Protein AF-A0A2T2R982-F1 (afdb_monomer)

Nearest PDB structures (foldseek):
  3n9m-assembly2_C  TM=5.134E-01  e=2.672E-01  Caenorhabditis elegans
  5u8s-assembly1_B  TM=3.997E-01  e=7.918E+00  Saccharomyces cerevisiae S288C
  5u8t-assembly1_B  TM=3.376E-01  e=6.131E+00  Saccharomyces cerevisiae S288C

Mean predicted aligned error: 8.53 Å

pLDDT: mean 79.55, std 16.84, range [21.2, 96.44]

Solvent-accessible surface area (backbone atoms only — not comparable to full-atom values): 8904 Å² total; per-residue (Å²): 133,86,79,88,72,70,50,75,42,50,50,91,75,55,45,37,66,60,48,38,60,66,24,61,75,61,72,41,76,70,45,72,34,75,72,65,63,88,90,58,73,88,45,68,66,54,49,33,74,48,33,32,81,42,84,32,46,28,40,66,69,37,62,68,56,78,78,46,61,78,89,70,48,92,55,75,92,48,75,67,79,66,43,72,38,33,38,40,59,51,47,49,28,51,78,70,45,46,23,73,68,42,39,43,36,50,34,89,34,67,34,61,93,40,65,56,54,70,36,66,69,54,48,52,50,31,56,45,64,67,53,54,60,83,72,45,56,53,63,56,74,85,63,76,87,71,86,124

Foldseek 3Di:
DDDLDAAEAELVRFAQVCLCVVPVVVVGHHHYPCLDPPVDPPDLVVCCVFFQAPWFWKAQPFPVCVVDDPVPPPPDPNGDPTDTDGSNVVSVCVVVVVCVVRVMWTDFAQCPPISVCVPVSNVSSCNRNVHDSRVDTDTPDPPDPPDD

Radius of gyration: 18.11 Å; Cα contacts (8 Å, |Δi|>4): 179; chains: 1; bounding box: 46×38×44 Å

Structure (mmCIF, N/CA/C/O backbone):
data_AF-A0A2T2R982-F1
#
_entry.id   AF-A0A2T2R982-F1
#
loop_
_atom_site.group_PDB
_atom_site.id
_atom_site.type_symbol
_atom_site.label_atom_id
_atom_site.label_alt_id
_atom_site.label_comp_id
_atom_site.label_asym_id
_atom_site.label_entity_id
_atom_site.label_seq_id
_atom_site.pdbx_PDB_ins_code
_atom_site.Cartn_x
_atom_site.Cartn_y
_atom_site.Cartn_z
_atom_site.occupancy
_atom_site.B_iso_or_equiv
_atom_site.auth_seq_id
_atom_site.auth_comp_id
_atom_site.auth_asym_id
_atom_site.auth_atom_id
_atom_site.pdbx_PDB_model_num
ATOM 1 N N . MET A 1 1 ? 7.348 -24.938 26.165 1.00 43.91 1 MET A N 1
ATOM 2 C CA . MET A 1 1 ? 7.516 -23.806 25.228 1.00 43.91 1 MET A CA 1
ATOM 3 C C . MET A 1 1 ? 6.127 -23.336 24.839 1.00 43.91 1 MET A C 1
ATOM 5 O O . MET A 1 1 ? 5.399 -24.121 24.251 1.00 43.91 1 MET A O 1
ATOM 9 N N . SER A 1 2 ? 5.713 -22.135 25.242 1.00 51.09 2 SER A N 1
ATOM 10 C CA . SER A 1 2 ? 4.439 -21.562 24.800 1.00 51.09 2 SER A CA 1
ATOM 11 C C . SER A 1 2 ? 4.555 -21.194 23.322 1.00 51.09 2 SER A C 1
ATOM 13 O O . SER A 1 2 ? 5.444 -20.444 22.922 1.00 51.09 2 SER A O 1
ATOM 15 N N . THR A 1 3 ? 3.691 -21.759 22.487 1.00 59.47 3 THR A N 1
ATOM 16 C CA . THR A 1 3 ? 3.566 -21.356 21.087 1.00 59.47 3 THR A CA 1
ATOM 17 C C . THR A 1 3 ? 3.000 -19.942 21.051 1.00 59.47 3 THR A C 1
ATOM 19 O O . THR A 1 3 ? 1.829 -19.730 21.370 1.00 59.47 3 THR A O 1
ATOM 22 N N . LEU A 1 4 ? 3.841 -18.968 20.695 1.00 72.56 4 LEU A N 1
ATOM 23 C CA . LEU A 1 4 ? 3.410 -17.600 20.423 1.00 72.56 4 LEU A CA 1
ATOM 24 C C . LEU A 1 4 ? 2.398 -17.641 19.276 1.00 72.56 4 LEU A C 1
ATOM 26 O O . LEU A 1 4 ? 2.758 -17.822 18.115 1.00 72.56 4 LEU A O 1
ATOM 30 N N . THR A 1 5 ? 1.122 -17.526 19.624 1.00 86.69 5 THR A N 1
ATOM 31 C CA . THR A 1 5 ? 0.032 -17.479 18.655 1.00 86.69 5 THR A CA 1
ATOM 32 C C . THR A 1 5 ? -0.270 -16.015 18.399 1.00 86.69 5 THR A C 1
ATOM 34 O O . THR A 1 5 ? -0.595 -15.284 19.331 1.00 86.69 5 THR A O 1
ATOM 37 N N . ILE A 1 6 ? -0.118 -15.571 17.152 1.00 90.94 6 ILE A N 1
ATOM 38 C CA . ILE A 1 6 ? -0.442 -14.193 16.779 1.00 90.94 6 ILE A CA 1
ATOM 39 C C . ILE A 1 6 ? -1.9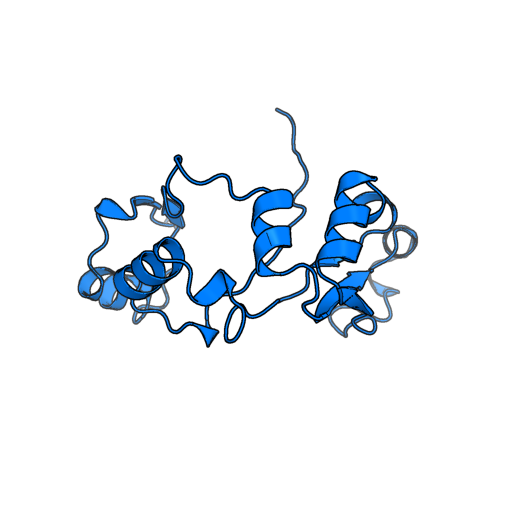73 -14.084 16.709 1.00 90.94 6 ILE A C 1
ATOM 41 O O . ILE A 1 6 ? -2.580 -14.815 15.918 1.00 90.94 6 ILE A O 1
ATOM 45 N N . PRO A 1 7 ? -2.610 -13.211 17.511 1.00 91.31 7 PRO A N 1
ATOM 46 C CA . PRO A 1 7 ? -4.057 -13.050 17.503 1.00 91.31 7 PRO A CA 1
ATOM 47 C C . PRO A 1 7 ? -4.548 -12.601 16.125 1.00 91.31 7 PRO A C 1
ATOM 49 O O . PRO A 1 7 ? -3.904 -11.794 15.449 1.00 91.31 7 PRO A O 1
ATOM 52 N N . ARG A 1 8 ? -5.698 -13.140 15.710 1.00 92.81 8 ARG A N 1
ATOM 53 C CA . ARG A 1 8 ? -6.388 -12.788 14.465 1.00 92.81 8 ARG A CA 1
ATOM 54 C C . ARG A 1 8 ? -7.705 -12.118 14.828 1.00 92.81 8 ARG A C 1
ATOM 56 O O . ARG A 1 8 ? -8.519 -12.739 15.503 1.00 92.81 8 ARG A O 1
ATOM 63 N N . ILE A 1 9 ? -7.894 -10.870 14.416 1.00 91.12 9 ILE A N 1
ATOM 64 C CA . ILE A 1 9 ? -8.965 -10.011 14.929 1.00 91.12 9 ILE A CA 1
ATOM 65 C C . ILE A 1 9 ? -9.736 -9.416 13.747 1.00 91.12 9 ILE A C 1
ATOM 67 O O . ILE A 1 9 ? -9.138 -8.677 12.966 1.00 91.12 9 ILE A O 1
ATOM 71 N N . PRO A 1 10 ? -11.033 -9.720 13.574 1.00 91.50 10 PRO A N 1
ATOM 72 C CA . PRO A 1 10 ? -11.871 -9.047 12.583 1.00 91.50 10 PRO A CA 1
ATOM 73 C C . PRO A 1 10 ? -11.953 -7.547 12.850 1.00 91.50 10 PRO A C 1
ATOM 75 O O . PRO A 1 10 ? -12.154 -7.146 14.000 1.00 91.50 10 PRO A O 1
ATOM 78 N N . ILE A 1 11 ? -11.848 -6.717 11.808 1.00 89.31 11 ILE A N 1
ATOM 79 C CA . ILE A 1 11 ? -11.868 -5.258 11.979 1.00 89.31 11 ILE A CA 1
ATOM 80 C C . ILE A 1 11 ? -13.149 -4.743 12.647 1.00 89.31 11 ILE A C 1
ATOM 82 O O . ILE A 1 11 ? -13.087 -3.817 13.447 1.00 89.31 11 ILE A O 1
ATOM 86 N N . GLU A 1 12 ? -14.288 -5.391 12.409 1.00 89.31 12 GLU A N 1
ATOM 87 C CA . GLU A 1 12 ? -15.572 -5.016 13.020 1.00 89.31 12 GLU A CA 1
ATOM 88 C C . GLU A 1 12 ? -15.632 -5.285 14.531 1.00 89.31 12 GLU A C 1
ATOM 90 O O . GLU A 1 12 ? -16.451 -4.707 15.240 1.00 89.31 12 GLU A O 1
ATOM 95 N N . SER A 1 13 ? -14.746 -6.141 15.047 1.00 89.12 13 SER A N 1
ATOM 96 C CA . SER A 1 13 ? -14.619 -6.403 16.486 1.00 89.12 13 SER A CA 1
ATOM 97 C C . SER A 1 13 ? -13.637 -5.460 17.187 1.00 89.12 13 SER A C 1
ATOM 99 O O . SER A 1 13 ? -13.572 -5.447 18.417 1.00 89.12 13 SER A O 1
ATOM 101 N N . LEU A 1 14 ? -12.868 -4.672 16.425 1.00 87.56 14 LEU A N 1
ATOM 102 C CA . LEU A 1 14 ? -11.865 -3.778 16.983 1.00 87.56 14 LEU A CA 1
ATOM 103 C C . LEU A 1 14 ? -12.511 -2.532 17.580 1.00 87.56 14 LEU A C 1
ATOM 105 O O . LEU A 1 14 ? -13.219 -1.782 16.911 1.00 87.56 14 LEU A O 1
ATOM 109 N N . LYS A 1 15 ? -12.151 -2.252 18.831 1.00 88.06 15 LYS A N 1
ATOM 110 C CA . LYS A 1 15 ? -12.292 -0.927 19.430 1.00 88.06 15 LYS A CA 1
ATOM 111 C C . LYS A 1 15 ? -10.915 -0.290 19.519 1.00 88.06 15 LYS A C 1
ATOM 113 O O . LYS A 1 15 ? -9.959 -0.938 19.942 1.00 88.06 15 LYS A O 1
ATOM 118 N N . THR A 1 16 ? -10.819 0.987 19.162 1.00 87.25 16 THR A N 1
ATOM 119 C CA . THR A 1 16 ? -9.544 1.716 19.115 1.00 87.25 16 THR A CA 1
ATOM 120 C C . THR A 1 16 ? -8.773 1.645 20.439 1.00 87.25 16 THR A C 1
ATOM 122 O O . THR A 1 16 ? -7.564 1.414 20.426 1.00 87.25 16 THR A O 1
ATOM 125 N N . GLN A 1 17 ? -9.464 1.799 21.577 1.00 88.06 17 GLN A N 1
ATOM 126 C CA . GLN A 1 17 ? -8.849 1.754 22.910 1.00 88.06 17 GLN A CA 1
ATOM 127 C C . GLN A 1 17 ? -8.284 0.363 23.230 1.00 88.06 17 GLN A C 1
ATOM 129 O O . GLN A 1 17 ? -7.110 0.245 23.576 1.00 88.06 17 GLN A O 1
ATOM 134 N N . ASP A 1 18 ? -9.086 -0.685 23.029 1.00 86.44 18 ASP A N 1
ATOM 135 C CA . ASP A 1 18 ? -8.686 -2.071 23.287 1.00 86.44 18 ASP A CA 1
ATOM 136 C C . ASP A 1 18 ? -7.483 -2.457 22.415 1.00 86.44 18 ASP A C 1
ATOM 138 O O . ASP A 1 18 ? -6.514 -3.043 22.897 1.00 86.44 18 ASP A O 1
ATOM 142 N N . PHE A 1 19 ? -7.496 -2.059 21.138 1.00 87.44 19 PHE A N 1
ATOM 143 C CA . PHE A 1 19 ? -6.383 -2.311 20.226 1.00 87.44 19 PHE A CA 1
ATOM 144 C C . PHE A 1 19 ? -5.098 -1.598 20.665 1.00 87.44 19 PHE A C 1
ATOM 146 O O . PHE A 1 19 ? -4.002 -2.169 20.606 1.00 87.44 19 PHE A O 1
ATOM 153 N N . PHE A 1 20 ? -5.217 -0.351 21.127 1.00 87.75 20 PHE A N 1
ATOM 154 C CA . PHE A 1 20 ? -4.081 0.398 21.643 1.00 87.75 20 PHE A CA 1
ATOM 155 C C . PHE A 1 20 ? -3.474 -0.276 22.877 1.00 87.75 20 PHE A C 1
ATOM 157 O O . PHE A 1 20 ? -2.262 -0.476 22.907 1.00 87.75 20 PHE A O 1
ATOM 164 N N . GLU A 1 21 ? -4.292 -0.653 23.858 1.00 88.19 21 GLU A N 1
ATOM 165 C CA . GLU A 1 21 ? -3.832 -1.227 25.127 1.00 88.19 21 GLU A CA 1
ATOM 166 C C . GLU A 1 21 ? -3.266 -2.643 24.977 1.00 88.19 21 GLU A C 1
ATOM 168 O O . GLU A 1 21 ? -2.232 -2.968 25.559 1.00 88.19 21 GLU A O 1
ATOM 173 N N . GLN A 1 22 ? -3.923 -3.490 24.185 1.00 87.56 22 GLN A N 1
ATOM 174 C CA . GLN A 1 22 ? -3.587 -4.913 24.108 1.00 87.56 22 GLN A CA 1
ATOM 175 C C . GLN A 1 22 ? -2.477 -5.204 23.098 1.00 87.56 22 GLN A C 1
ATOM 177 O O . GLN A 1 22 ? -1.715 -6.153 23.272 1.00 87.56 22 GLN A O 1
ATOM 182 N N . HIS A 1 23 ? -2.359 -4.384 22.049 1.00 87.19 23 HIS A N 1
ATOM 183 C CA . HIS A 1 23 ? -1.412 -4.636 20.963 1.00 87.19 23 HIS A CA 1
ATOM 184 C C . HIS A 1 23 ? -0.371 -3.533 20.829 1.00 87.19 23 HIS A C 1
ATOM 186 O O . HIS A 1 23 ? 0.830 -3.813 20.819 1.00 87.19 23 HIS A O 1
ATOM 192 N N . ARG A 1 24 ? -0.796 -2.267 20.751 1.00 83.38 24 ARG A N 1
ATOM 193 C CA . ARG A 1 24 ? 0.122 -1.174 20.402 1.00 83.38 24 ARG A CA 1
ATOM 194 C C . ARG A 1 24 ? 1.063 -0.790 21.544 1.00 83.38 24 ARG A C 1
ATOM 196 O O . ARG A 1 24 ? 2.265 -0.687 21.314 1.00 83.38 24 ARG A O 1
ATOM 203 N N . SER A 1 25 ? 0.546 -0.574 22.753 1.00 87.19 25 SER A N 1
ATOM 204 C CA . SER A 1 25 ? 1.349 -0.211 23.931 1.00 87.19 25 SER A CA 1
ATOM 205 C C . SER A 1 25 ? 2.145 -1.404 24.466 1.00 87.19 25 SER A C 1
ATOM 207 O O . SER A 1 25 ? 3.286 -1.239 24.893 1.00 87.19 25 SER A O 1
ATOM 209 N N . ALA A 1 26 ? 1.584 -2.612 24.362 1.00 87.00 26 ALA A N 1
ATOM 210 C CA . ALA A 1 26 ? 2.219 -3.862 24.771 1.00 87.00 26 ALA A CA 1
ATOM 211 C C . ALA A 1 26 ? 3.238 -4.416 23.752 1.00 87.00 26 ALA A C 1
ATOM 213 O O . ALA A 1 26 ? 3.862 -5.444 24.015 1.00 87.00 26 ALA A O 1
ATOM 214 N N . ASN A 1 27 ? 3.409 -3.762 22.594 1.00 86.38 27 ASN A N 1
ATOM 215 C CA . ASN A 1 27 ? 4.271 -4.207 21.491 1.00 86.38 27 ASN A CA 1
ATOM 216 C C . ASN A 1 27 ? 3.987 -5.662 21.051 1.00 86.38 27 ASN A C 1
ATOM 218 O O . ASN A 1 27 ? 4.904 -6.436 20.766 1.00 86.38 27 ASN A O 1
ATOM 222 N N . GLN A 1 28 ? 2.705 -6.041 21.021 1.00 87.69 28 GLN A N 1
ATOM 223 C CA . GLN A 1 28 ? 2.258 -7.369 20.610 1.00 87.69 28 GLN A CA 1
ATOM 224 C C . GLN A 1 28 ? 1.728 -7.335 19.171 1.00 87.69 28 GLN A C 1
ATOM 226 O O . GLN A 1 28 ? 0.854 -6.523 18.859 1.00 87.69 28 GLN A O 1
ATOM 231 N N . PRO A 1 29 ? 2.216 -8.212 18.276 1.00 90.06 29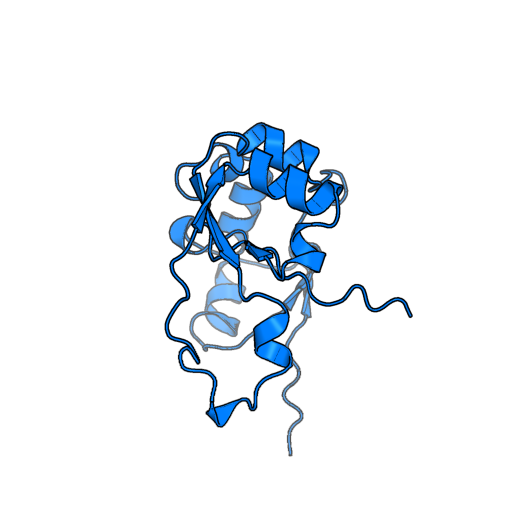 PRO A N 1
ATOM 232 C CA . PRO A 1 29 ? 1.711 -8.278 16.913 1.00 90.06 29 PRO A CA 1
ATOM 233 C C . PRO A 1 29 ? 0.278 -8.822 16.883 1.00 90.06 29 PRO A C 1
ATOM 235 O O . PRO A 1 29 ? -0.084 -9.685 17.679 1.00 90.06 29 PRO A O 1
ATOM 238 N N . ALA A 1 30 ? -0.505 -8.371 15.906 1.00 90.12 30 ALA A N 1
ATOM 239 C CA . ALA A 1 30 ? -1.835 -8.891 15.606 1.00 90.12 30 ALA A CA 1
ATOM 240 C C . ALA A 1 30 ? -2.054 -8.935 14.089 1.00 90.12 30 ALA A C 1
ATOM 242 O O . ALA A 1 30 ? -1.482 -8.137 13.343 1.00 90.12 30 ALA A O 1
ATOM 243 N N . ILE A 1 31 ? -2.889 -9.867 13.634 1.00 91.50 31 ILE A N 1
ATOM 244 C CA . ILE A 1 31 ? -3.367 -9.947 12.253 1.00 91.50 31 ILE A CA 1
ATOM 245 C C . ILE A 1 31 ? -4.795 -9.411 12.237 1.00 91.50 31 ILE A C 1
ATOM 247 O O . ILE A 1 31 ? -5.683 -10.016 12.833 1.00 91.50 31 ILE A O 1
ATOM 251 N N . ILE A 1 32 ? -5.021 -8.300 11.540 1.00 91.00 32 ILE A N 1
ATOM 252 C CA . ILE A 1 32 ? -6.369 -7.752 11.367 1.00 91.00 32 ILE A CA 1
ATOM 253 C C . ILE A 1 32 ? -7.009 -8.388 10.136 1.00 91.00 32 ILE A C 1
ATOM 255 O O . ILE A 1 32 ? -6.432 -8.362 9.049 1.00 91.00 32 ILE A O 1
ATOM 259 N N . LEU A 1 33 ? -8.173 -9.001 10.328 1.00 91.06 33 LEU A N 1
ATOM 260 C CA . LEU A 1 33 ? -8.962 -9.629 9.273 1.00 91.06 33 LEU A CA 1
ATOM 261 C C . LEU A 1 33 ? -9.979 -8.636 8.718 1.00 91.06 33 LEU A C 1
ATOM 263 O O . LEU A 1 33 ? -10.383 -7.703 9.412 1.00 91.06 33 LEU A O 1
ATOM 267 N N . ASP A 1 34 ? -10.376 -8.861 7.466 1.00 89.00 34 ASP A N 1
ATOM 268 C CA . ASP A 1 34 ? -11.436 -8.105 6.787 1.00 89.00 34 ASP A CA 1
ATOM 269 C C . ASP A 1 34 ? -11.186 -6.588 6.748 1.00 89.00 34 ASP A C 1
ATOM 271 O O . ASP A 1 34 ? -12.111 -5.791 6.664 1.00 89.00 34 ASP A O 1
ATOM 275 N N . LEU A 1 35 ? -9.905 -6.193 6.789 1.00 86.31 35 LEU A N 1
ATOM 276 C CA . LEU A 1 35 ? -9.447 -4.802 6.850 1.00 86.31 35 LEU A CA 1
ATOM 277 C C . LEU A 1 35 ? -10.003 -3.945 5.706 1.00 86.31 35 LEU A C 1
ATOM 279 O O . LEU A 1 35 ? -10.299 -2.773 5.907 1.00 86.31 35 LEU A O 1
ATOM 283 N N . LEU A 1 36 ? -10.096 -4.524 4.507 1.00 84.94 36 LEU A N 1
ATOM 284 C CA . LEU A 1 36 ? -10.629 -3.867 3.321 1.00 84.94 36 LEU A CA 1
ATOM 285 C C . LEU A 1 36 ? -12.019 -4.444 3.010 1.00 84.94 36 LEU A C 1
ATOM 287 O O . LEU A 1 36 ? -12.165 -5.668 2.968 1.00 84.94 36 LEU A O 1
ATOM 291 N N . PRO A 1 37 ? -13.031 -3.598 2.756 1.00 79.88 37 PRO A N 1
ATOM 292 C CA . PRO A 1 37 ? -14.371 -4.052 2.426 1.00 79.88 37 PRO A CA 1
ATOM 293 C C . PRO A 1 37 ? -14.370 -4.784 1.082 1.00 79.88 37 PRO A C 1
ATOM 295 O O . PRO A 1 37 ? -13.794 -4.311 0.103 1.00 79.88 37 PRO A O 1
ATOM 298 N N . GLN A 1 38 ? -15.083 -5.909 1.015 1.00 77.12 38 GLN A N 1
ATOM 299 C CA . GLN A 1 38 ? -15.153 -6.754 -0.187 1.00 77.12 38 GLN A CA 1
ATOM 300 C C . GLN A 1 38 ? -15.793 -6.056 -1.400 1.00 77.12 38 GLN A C 1
ATOM 302 O O . GLN A 1 38 ? -15.624 -6.498 -2.530 1.00 77.12 38 GLN A O 1
ATOM 307 N N . GLN A 1 39 ? -16.538 -4.972 -1.172 1.00 75.31 39 GLN A N 1
ATOM 308 C CA . GLN A 1 39 ? -17.247 -4.218 -2.210 1.00 75.31 39 GLN A CA 1
ATOM 309 C C . GLN A 1 39 ? -16.327 -3.268 -2.992 1.00 75.31 39 GLN A C 1
ATOM 311 O O . GLN A 1 39 ? -16.723 -2.761 -4.038 1.00 75.31 39 GLN A O 1
ATOM 316 N N . THR A 1 40 ? -15.114 -3.004 -2.498 1.00 77.88 40 THR A N 1
ATOM 317 C CA . THR A 1 40 ? -14.132 -2.155 -3.180 1.00 77.88 40 THR A CA 1
ATOM 318 C C . THR A 1 40 ? -13.084 -3.037 -3.846 1.00 77.88 40 THR A C 1
ATOM 320 O O . THR A 1 40 ? -12.365 -3.767 -3.165 1.00 77.88 40 THR A O 1
ATOM 323 N N . SER A 1 41 ? -12.972 -2.961 -5.174 1.00 83.75 41 SER A N 1
ATOM 324 C CA . SER A 1 41 ? -11.886 -3.629 -5.897 1.00 83.75 41 SER A CA 1
ATOM 325 C C . SER A 1 41 ? -10.589 -2.846 -5.698 1.00 83.75 41 SER A C 1
ATOM 327 O O . SER A 1 41 ? -10.426 -1.762 -6.244 1.00 83.75 41 SER A O 1
ATOM 329 N N . TRP A 1 42 ? -9.668 -3.374 -4.892 1.00 86.12 42 TRP A N 1
ATOM 330 C CA . TRP A 1 42 ? -8.327 -2.807 -4.683 1.00 86.12 42 TRP A CA 1
ATOM 331 C C . TRP A 1 42 ? -7.340 -3.316 -5.744 1.00 86.12 42 TRP A C 1
ATOM 333 O O . TRP A 1 42 ? -6.269 -3.836 -5.424 1.00 86.12 42 TRP A O 1
ATOM 343 N N . ASP A 1 43 ? -7.738 -3.228 -7.010 1.00 89.69 43 ASP A N 1
ATOM 344 C CA . ASP A 1 43 ? -6.945 -3.666 -8.158 1.00 89.69 43 ASP A CA 1
ATOM 345 C C . ASP A 1 43 ? -6.014 -2.558 -8.685 1.00 89.69 43 ASP A C 1
ATOM 347 O O . ASP A 1 43 ? -5.931 -1.452 -8.142 1.00 89.69 43 ASP A O 1
ATOM 351 N N . LEU A 1 44 ? -5.248 -2.878 -9.734 1.00 91.06 44 LEU A N 1
ATOM 352 C CA . LEU A 1 44 ? -4.324 -1.921 -10.341 1.00 91.06 44 LEU A CA 1
ATOM 353 C C . LEU A 1 44 ? -5.050 -0.730 -10.967 1.00 91.06 44 LEU A C 1
ATOM 355 O O . LEU A 1 44 ? -4.508 0.368 -10.905 1.00 91.06 44 LEU A O 1
ATOM 359 N N . ASP A 1 45 ? -6.247 -0.920 -11.521 1.00 92.19 45 ASP A N 1
ATOM 360 C CA . ASP A 1 45 ? -6.998 0.153 -12.172 1.00 92.19 45 ASP A CA 1
ATOM 361 C C . ASP A 1 45 ? -7.503 1.155 -11.129 1.00 92.19 45 ASP A C 1
ATOM 363 O O . ASP A 1 45 ? -7.314 2.364 -11.282 1.00 92.19 45 ASP A O 1
ATOM 367 N N . PHE A 1 46 ? -8.040 0.657 -10.012 1.00 91.81 46 PHE A N 1
ATOM 368 C CA . PHE A 1 46 ? -8.407 1.462 -8.853 1.00 91.81 46 PHE A CA 1
ATOM 369 C C . PHE A 1 46 ? -7.202 2.226 -8.302 1.00 91.81 46 PHE A C 1
ATOM 371 O O . PHE A 1 46 ? -7.269 3.436 -8.098 1.00 91.81 46 PHE A O 1
ATOM 378 N N . LEU A 1 47 ? -6.066 1.559 -8.088 1.00 92.62 47 LEU A N 1
ATOM 379 C CA . LEU A 1 47 ? -4.873 2.233 -7.573 1.00 92.62 47 LEU A CA 1
ATOM 380 C C . LEU A 1 47 ? -4.318 3.262 -8.571 1.00 92.62 47 LEU A C 1
ATOM 382 O O . LEU A 1 47 ? -3.930 4.354 -8.159 1.00 92.62 47 LEU A O 1
ATOM 386 N N . CYS A 1 48 ? -4.325 2.963 -9.872 1.00 94.44 48 CYS A N 1
ATOM 387 C CA . CYS A 1 48 ? -3.939 3.905 -10.920 1.00 94.44 48 CYS A CA 1
ATOM 388 C C . CYS A 1 48 ? -4.861 5.124 -10.958 1.00 94.44 48 CYS A C 1
ATOM 390 O O . CYS A 1 48 ? -4.355 6.230 -11.119 1.00 94.44 48 CYS A O 1
ATOM 392 N N . HIS A 1 49 ? -6.168 4.964 -10.735 1.00 94.88 49 HIS A N 1
ATOM 393 C CA . HIS A 1 49 ? -7.099 6.092 -10.668 1.00 94.88 49 HIS A CA 1
ATOM 394 C C . HIS A 1 49 ? -6.661 7.155 -9.645 1.00 94.88 49 HIS A C 1
ATOM 396 O O . HIS A 1 49 ? -6.756 8.347 -9.924 1.00 94.88 49 HIS A O 1
ATOM 402 N N . TYR A 1 50 ? -6.130 6.738 -8.489 1.00 94.06 50 TYR A N 1
ATOM 403 C CA . TYR A 1 50 ? -5.695 7.664 -7.436 1.00 94.06 50 TYR A CA 1
ATOM 404 C C . TYR A 1 50 ? -4.208 8.031 -7.482 1.00 94.06 50 TYR A C 1
ATOM 406 O O . TYR A 1 50 ? -3.826 9.066 -6.935 1.00 94.06 50 TYR A O 1
ATOM 414 N N . LEU A 1 51 ? -3.356 7.175 -8.053 1.00 95.12 51 LEU A N 1
ATOM 415 C CA . LEU A 1 51 ? -1.902 7.272 -7.899 1.00 95.12 51 LEU A CA 1
ATOM 416 C C . LEU A 1 51 ? -1.131 7.395 -9.217 1.00 95.12 51 LEU A C 1
ATOM 418 O O . LEU A 1 51 ? 0.087 7.510 -9.141 1.00 95.12 51 LEU A O 1
ATOM 422 N N . ALA A 1 52 ? -1.774 7.365 -10.393 1.00 94.75 52 ALA A N 1
ATOM 423 C CA . ALA A 1 52 ? -1.115 7.201 -11.701 1.00 94.75 52 ALA A CA 1
ATOM 424 C C . ALA A 1 52 ? 0.191 7.991 -11.879 1.00 94.75 52 ALA A C 1
ATOM 426 O O . ALA A 1 52 ? 1.200 7.400 -12.274 1.00 94.75 52 ALA A O 1
ATOM 427 N N . ASP A 1 53 ? 0.170 9.285 -11.554 1.00 95.69 53 ASP A N 1
ATOM 428 C CA . ASP A 1 53 ? 1.287 10.213 -11.767 1.00 95.69 53 ASP A CA 1
ATOM 429 C C . ASP A 1 53 ? 2.186 10.386 -10.534 1.00 95.69 53 ASP A C 1
ATOM 431 O O . ASP A 1 53 ? 3.182 11.110 -10.575 1.00 95.69 53 ASP A O 1
ATOM 435 N N . TYR A 1 54 ? 1.861 9.727 -9.418 1.00 94.19 54 TYR A N 1
ATOM 436 C CA . TYR A 1 54 ? 2.642 9.861 -8.196 1.00 94.19 54 TYR A CA 1
ATOM 437 C C . TYR A 1 54 ? 4.009 9.184 -8.345 1.00 94.19 54 TYR A C 1
ATOM 439 O O . TYR A 1 54 ? 4.079 8.020 -8.755 1.00 94.19 54 TYR A O 1
ATOM 447 N N . PRO A 1 55 ? 5.102 9.871 -7.961 1.00 92.88 55 PRO A N 1
ATOM 448 C CA . PRO A 1 55 ? 6.432 9.287 -7.960 1.00 92.88 55 PRO A CA 1
ATOM 449 C C . PRO A 1 55 ? 6.512 8.208 -6.881 1.00 92.88 55 PRO A C 1
ATOM 451 O O . PRO A 1 55 ? 6.417 8.476 -5.681 1.00 92.88 55 PRO A O 1
ATOM 454 N N . THR A 1 56 ? 6.701 6.970 -7.316 1.00 89.50 56 THR A N 1
ATOM 455 C CA . THR A 1 56 ? 6.735 5.789 -6.461 1.00 89.50 56 THR A CA 1
ATOM 456 C C . THR A 1 56 ? 8.135 5.184 -6.434 1.00 89.50 56 THR A C 1
ATOM 458 O O . THR A 1 56 ? 8.727 4.922 -7.484 1.00 89.50 56 THR A O 1
ATOM 461 N N . PRO A 1 57 ? 8.703 4.949 -5.239 1.00 89.06 57 PRO A N 1
ATOM 462 C CA . PRO A 1 57 ? 9.995 4.299 -5.127 1.00 89.06 57 PRO A CA 1
ATOM 463 C C . PRO A 1 57 ? 9.842 2.803 -5.407 1.00 89.06 57 PRO A C 1
ATOM 465 O O . PRO A 1 57 ? 9.020 2.125 -4.786 1.00 89.06 57 PRO A O 1
ATOM 468 N N . VAL A 1 58 ? 10.686 2.263 -6.279 1.00 88.25 58 VAL A N 1
ATOM 469 C CA . VAL A 1 58 ? 10.779 0.833 -6.571 1.00 88.25 58 VAL A CA 1
ATOM 470 C C . VAL A 1 58 ? 12.178 0.306 -6.274 1.00 88.25 58 VAL A C 1
ATOM 472 O O . VAL A 1 58 ? 13.189 0.999 -6.399 1.00 88.25 58 VAL A O 1
ATOM 475 N N . ARG A 1 59 ? 12.240 -0.957 -5.860 1.00 84.38 59 ARG A N 1
ATOM 476 C CA . ARG A 1 59 ? 13.480 -1.701 -5.638 1.00 84.38 59 ARG A CA 1
ATOM 477 C C . ARG A 1 59 ? 13.627 -2.705 -6.756 1.00 84.38 59 ARG A C 1
ATOM 479 O O . ARG A 1 59 ? 12.756 -3.549 -6.905 1.00 84.38 59 ARG A O 1
ATOM 486 N N . ALA A 1 60 ? 14.709 -2.615 -7.513 1.00 81.50 60 ALA A N 1
ATOM 487 C CA . ALA A 1 60 ? 14.980 -3.507 -8.631 1.00 81.50 60 ALA A CA 1
ATOM 488 C C . ALA A 1 60 ? 16.190 -4.371 -8.299 1.00 81.50 60 ALA A C 1
ATOM 490 O O . ALA A 1 60 ? 17.296 -3.983 -8.629 1.00 81.50 60 ALA A O 1
ATOM 491 N N . TYR A 1 61 ? 16.013 -5.504 -7.623 1.00 75.69 61 TYR A N 1
ATOM 492 C CA . TYR A 1 61 ? 17.150 -6.285 -7.123 1.00 75.69 61 TYR A CA 1
ATOM 493 C C . TYR A 1 61 ? 17.923 -7.026 -8.222 1.00 75.69 61 TYR A C 1
ATOM 495 O O . TYR A 1 61 ? 19.090 -7.359 -8.020 1.00 75.69 61 TYR A O 1
ATOM 503 N N . GLY A 1 62 ? 17.284 -7.256 -9.376 1.00 71.88 62 GLY A N 1
ATOM 504 C CA . GLY A 1 62 ? 17.850 -7.976 -10.511 1.00 71.88 62 GLY A CA 1
ATOM 505 C C . GLY A 1 62 ? 18.037 -9.472 -10.233 1.00 71.88 62 GLY A C 1
ATOM 506 O O . GLY A 1 62 ? 18.676 -9.882 -9.266 1.00 71.88 62 GLY A O 1
ATOM 507 N N . ARG A 1 63 ? 17.552 -10.337 -11.134 1.00 69.50 63 ARG A N 1
ATOM 508 C CA . ARG A 1 63 ? 17.649 -11.803 -10.952 1.00 69.50 63 ARG A CA 1
ATOM 509 C C . ARG A 1 63 ? 19.084 -12.334 -10.853 1.00 69.50 63 ARG A C 1
ATOM 511 O O . ARG A 1 63 ? 19.303 -13.367 -10.224 1.00 69.50 63 ARG A O 1
ATOM 518 N N . GLN A 1 64 ? 20.056 -11.627 -11.434 1.00 68.12 64 GLN A N 1
ATOM 519 C CA . GLN A 1 64 ? 21.477 -11.998 -11.387 1.00 68.12 64 GLN A CA 1
ATOM 520 C C . GLN A 1 64 ? 22.019 -12.069 -9.954 1.00 68.12 64 GLN A C 1
ATOM 522 O O . GLN A 1 64 ? 22.891 -12.885 -9.667 1.00 68.12 64 GLN A O 1
ATOM 527 N N . ARG A 1 65 ? 21.452 -11.292 -9.023 1.00 69.62 65 ARG A N 1
ATOM 528 C CA . ARG A 1 65 ? 21.835 -11.323 -7.609 1.00 69.62 65 ARG A CA 1
ATOM 529 C C . ARG A 1 65 ? 21.662 -12.711 -6.985 1.00 69.62 65 ARG A C 1
ATOM 531 O O . ARG A 1 65 ? 22.474 -13.119 -6.158 1.00 69.62 65 ARG A O 1
ATOM 538 N N . TYR A 1 66 ? 20.637 -13.462 -7.386 1.00 71.25 66 TYR A N 1
ATOM 539 C CA . TYR A 1 66 ? 20.382 -14.807 -6.855 1.00 71.25 66 TYR A CA 1
ATOM 540 C C . TYR A 1 66 ? 21.328 -15.882 -7.400 1.00 71.25 66 TYR A C 1
ATOM 542 O O . TYR A 1 66 ? 21.327 -16.995 -6.884 1.00 71.25 66 TYR A O 1
ATOM 550 N N . GLN A 1 67 ? 22.130 -15.559 -8.417 1.00 71.31 67 GLN A N 1
ATOM 551 C CA . GLN A 1 67 ? 23.157 -16.448 -8.969 1.00 71.31 67 GLN A CA 1
ATOM 552 C C . GLN A 1 67 ? 24.510 -16.289 -8.257 1.00 71.31 67 GLN A C 1
ATOM 554 O O . GLN A 1 67 ? 25.423 -17.075 -8.491 1.00 71.31 67 GLN A O 1
ATOM 559 N N . GLN A 1 68 ? 24.644 -15.285 -7.387 1.00 68.00 68 GLN A N 1
ATOM 560 C CA . GLN A 1 68 ? 25.855 -15.003 -6.618 1.00 68.00 68 GLN A CA 1
ATOM 561 C C . GLN A 1 68 ? 25.718 -15.540 -5.188 1.00 68.00 68 GLN A C 1
ATOM 563 O O . GLN A 1 68 ? 24.616 -15.564 -4.628 1.00 68.00 68 GLN A O 1
ATOM 568 N N . ASP A 1 69 ? 26.835 -15.930 -4.567 1.00 75.94 69 ASP A N 1
ATOM 569 C CA . ASP A 1 69 ? 26.860 -16.268 -3.139 1.00 75.94 69 ASP A CA 1
ATOM 570 C C . ASP A 1 69 ? 26.332 -15.072 -2.326 1.00 75.94 69 ASP A C 1
ATOM 572 O O . ASP A 1 69 ? 26.744 -13.930 -2.538 1.00 75.94 69 ASP A O 1
ATOM 576 N N . LYS A 1 70 ? 25.426 -15.320 -1.370 1.00 70.50 70 LYS A N 1
ATOM 577 C CA . LYS A 1 70 ? 24.851 -14.272 -0.510 1.00 70.50 70 LYS A CA 1
ATOM 578 C C . LYS A 1 70 ? 25.912 -13.442 0.212 1.00 70.50 70 LYS A C 1
ATOM 580 O O . LYS A 1 70 ? 25.660 -12.278 0.490 1.00 70.50 70 LYS A O 1
ATOM 585 N N . ARG A 1 71 ? 27.082 -14.011 0.516 1.00 72.56 71 ARG A N 1
ATOM 586 C CA . ARG A 1 71 ? 28.221 -13.316 1.143 1.00 72.56 71 ARG A CA 1
ATOM 587 C C . ARG A 1 71 ? 28.926 -12.347 0.193 1.00 72.56 71 ARG A C 1
ATOM 589 O O . ARG A 1 71 ? 29.611 -11.444 0.655 1.00 72.56 71 ARG A O 1
ATOM 596 N N . GLN A 1 72 ? 28.759 -12.538 -1.114 1.00 68.81 72 GLN A N 1
ATOM 597 C CA . GLN A 1 72 ? 29.292 -11.675 -2.170 1.00 68.81 72 GLN A CA 1
ATOM 598 C C . GLN A 1 72 ? 28.306 -10.582 -2.581 1.00 68.81 72 GLN A C 1
ATOM 600 O O . GLN A 1 72 ? 28.643 -9.719 -3.390 1.00 68.81 72 GLN A O 1
ATOM 605 N N . TRP A 1 73 ? 27.091 -10.592 -2.023 1.00 68.88 73 TRP A N 1
ATOM 606 C CA . TRP A 1 73 ? 26.152 -9.499 -2.210 1.00 68.88 73 TRP A CA 1
ATOM 607 C C . TRP A 1 73 ? 26.766 -8.240 -1.603 1.00 68.88 73 TRP A C 1
ATOM 609 O O . TRP A 1 73 ? 26.785 -8.076 -0.386 1.00 68.88 73 TRP A O 1
ATOM 619 N N . GLN A 1 74 ? 27.238 -7.329 -2.452 1.00 59.12 74 GLN A N 1
ATOM 620 C CA . GLN A 1 74 ? 27.801 -6.057 -1.991 1.00 59.12 74 GLN A CA 1
ATOM 621 C C . GLN A 1 74 ? 26.751 -5.177 -1.285 1.00 59.12 74 GLN A C 1
ATOM 623 O O . GLN A 1 74 ? 27.085 -4.274 -0.525 1.00 59.12 74 GLN A O 1
ATOM 628 N N . GLU A 1 75 ? 25.468 -5.498 -1.472 1.00 56.09 75 GLU A N 1
AT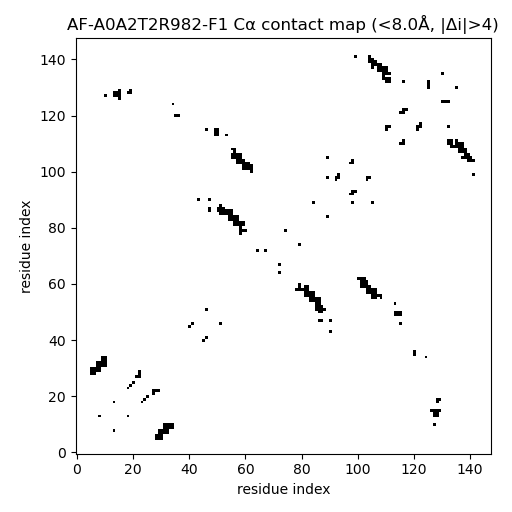OM 629 C CA . GLU A 1 75 ? 24.329 -4.686 -1.052 1.00 56.09 75 GLU A CA 1
ATOM 630 C C . GLU A 1 75 ? 23.304 -5.500 -0.243 1.00 56.09 75 GLU A C 1
ATOM 632 O O . GLU A 1 75 ? 22.101 -5.551 -0.535 1.00 56.09 75 GLU A O 1
ATOM 637 N N . ILE A 1 76 ? 23.757 -6.206 0.798 1.00 48.38 76 ILE A N 1
ATOM 638 C CA . ILE A 1 76 ? 22.835 -6.740 1.812 1.00 48.38 76 ILE A CA 1
ATOM 639 C C . ILE A 1 76 ? 22.294 -5.557 2.622 1.00 48.38 76 ILE A C 1
ATOM 641 O O . ILE A 1 76 ? 23.014 -4.938 3.399 1.00 48.38 76 ILE A O 1
ATOM 645 N N . GLY A 1 77 ? 21.020 -5.213 2.428 1.00 50.69 77 GLY A N 1
ATOM 646 C CA . GLY A 1 77 ? 20.326 -4.197 3.229 1.00 50.69 77 GLY A CA 1
ATOM 647 C C . GLY A 1 77 ? 20.736 -2.736 2.986 1.00 50.69 77 GLY A C 1
ATOM 648 O O . GLY A 1 77 ? 20.007 -1.850 3.428 1.00 50.69 77 GLY A O 1
ATOM 649 N N . ARG A 1 78 ? 21.827 -2.458 2.259 1.00 45.06 78 ARG A N 1
ATOM 650 C CA . ARG A 1 78 ? 22.130 -1.126 1.709 1.00 45.06 78 ARG A CA 1
ATOM 651 C C . ARG A 1 78 ? 21.481 -1.033 0.337 1.00 45.06 78 ARG A C 1
ATOM 653 O O . ARG A 1 78 ? 21.659 -1.923 -0.480 1.00 45.06 78 ARG A O 1
ATOM 660 N N . GLY A 1 79 ? 20.600 -0.054 0.178 1.00 51.94 79 GLY A N 1
ATOM 661 C CA . GLY A 1 79 ? 19.698 0.038 -0.957 1.00 51.94 79 GLY A CA 1
ATOM 662 C C . GLY A 1 79 ? 20.451 0.088 -2.277 1.00 51.94 79 GLY A C 1
ATOM 663 O O . GLY A 1 79 ? 21.256 0.989 -2.475 1.00 51.94 79 GLY A O 1
ATOM 664 N N . MET A 1 80 ? 20.094 -0.817 -3.190 1.00 57.56 80 MET A N 1
ATOM 665 C CA . MET A 1 80 ? 20.127 -0.454 -4.602 1.00 57.56 80 MET A CA 1
ATOM 666 C C . MET A 1 80 ? 19.426 0.889 -4.742 1.00 57.56 80 MET A C 1
ATOM 668 O O . MET A 1 80 ? 18.365 1.067 -4.126 1.00 57.56 80 MET A O 1
ATOM 672 N N . GLU A 1 81 ? 20.029 1.797 -5.511 1.00 60.25 81 GLU A N 1
ATOM 673 C CA . GLU A 1 81 ? 19.477 3.126 -5.756 1.00 60.25 81 GLU A CA 1
ATOM 674 C C . GLU A 1 81 ? 17.981 2.991 -6.060 1.00 60.25 81 GLU A C 1
ATOM 676 O O . GLU A 1 81 ? 17.615 2.308 -7.031 1.00 60.25 81 GLU A O 1
ATOM 681 N N . PRO A 1 82 ? 17.102 3.521 -5.186 1.00 65.31 82 PRO A N 1
ATOM 682 C CA . PRO A 1 82 ? 15.677 3.419 -5.404 1.00 65.31 82 PRO A CA 1
ATOM 683 C C . PRO A 1 82 ? 15.380 4.121 -6.719 1.00 65.31 82 PRO A C 1
ATOM 685 O O . PRO A 1 82 ? 15.588 5.323 -6.870 1.00 65.31 82 PRO A O 1
ATOM 688 N N . LYS A 1 83 ? 14.910 3.345 -7.693 1.00 84.38 83 LYS A N 1
ATOM 689 C CA . LYS A 1 83 ? 14.394 3.927 -8.921 1.00 84.38 83 LYS A CA 1
ATOM 690 C C . LYS A 1 83 ? 13.042 4.522 -8.586 1.00 84.38 83 LYS A C 1
ATOM 692 O O . LYS A 1 83 ? 12.262 3.915 -7.855 1.00 84.38 83 LYS A O 1
ATOM 697 N N . THR A 1 84 ? 12.770 5.695 -9.121 1.00 90.38 84 THR A N 1
ATOM 698 C CA . THR A 1 84 ? 11.445 6.295 -9.032 1.00 90.38 84 THR A CA 1
ATOM 699 C C . 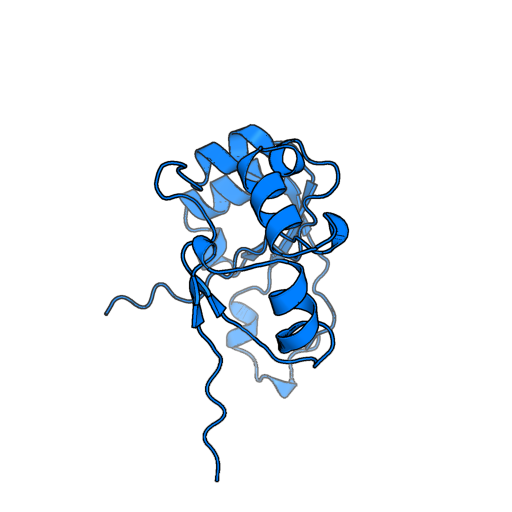THR A 1 84 ? 10.758 6.080 -10.366 1.00 90.38 84 THR A C 1
ATOM 701 O O . THR A 1 84 ? 11.332 6.403 -11.403 1.00 90.38 84 THR A O 1
ATOM 704 N N . LEU A 1 85 ? 9.561 5.510 -10.324 1.00 92.69 85 LEU A N 1
ATOM 705 C CA . LEU A 1 85 ? 8.651 5.384 -11.461 1.00 92.69 85 LEU A CA 1
ATOM 706 C C . LEU A 1 85 ? 7.341 6.073 -11.097 1.00 92.69 85 LEU A C 1
ATOM 708 O O . LEU A 1 85 ? 7.001 6.141 -9.912 1.00 92.69 85 LEU A O 1
ATOM 712 N N . SER A 1 86 ? 6.570 6.532 -12.073 1.00 95.75 86 SER A N 1
ATOM 713 C CA . SER A 1 86 ? 5.163 6.817 -11.797 1.00 95.75 86 SER A CA 1
ATOM 714 C C . SER A 1 86 ? 4.451 5.521 -11.375 1.00 95.75 86 SER A C 1
ATOM 716 O O . SER A 1 86 ? 4.870 4.411 -11.733 1.00 95.75 86 SER A O 1
ATOM 718 N N . PHE A 1 87 ? 3.374 5.622 -10.594 1.00 94.75 87 PHE A N 1
ATOM 719 C CA . PHE A 1 87 ? 2.618 4.421 -10.229 1.00 94.75 87 PHE A CA 1
ATOM 720 C C . PHE A 1 87 ? 2.080 3.701 -11.475 1.00 94.75 87 PHE A C 1
ATOM 722 O O . PHE A 1 87 ? 2.074 2.474 -11.519 1.00 94.75 87 PHE A O 1
ATOM 729 N N . SER A 1 88 ? 1.663 4.450 -12.502 1.00 96.44 88 SER A N 1
ATOM 730 C CA . SER A 1 88 ? 1.176 3.884 -13.765 1.00 96.44 88 SER A CA 1
ATOM 731 C C . SER A 1 88 ? 2.259 3.112 -14.526 1.00 96.44 88 SER A C 1
ATOM 733 O O . SER A 1 88 ? 1.989 2.016 -15.016 1.00 96.44 88 SER A O 1
ATOM 735 N N . GLU A 1 89 ? 3.499 3.605 -14.565 1.00 96.31 89 GLU A N 1
ATOM 736 C CA . GLU A 1 89 ? 4.639 2.865 -15.123 1.00 96.31 89 GLU A CA 1
ATOM 737 C C . GLU A 1 89 ? 4.880 1.560 -14.357 1.00 96.31 89 GLU A C 1
ATOM 739 O O . GLU A 1 89 ? 5.050 0.497 -14.957 1.00 96.31 89 GLU A O 1
ATOM 744 N N . PHE A 1 90 ? 4.846 1.609 -13.022 1.00 94.12 90 PHE A N 1
ATOM 745 C CA . PHE A 1 90 ? 4.981 0.409 -12.200 1.00 94.12 90 PHE A CA 1
ATOM 746 C C . PHE A 1 90 ? 3.826 -0.585 -12.421 1.00 94.12 90 PHE A C 1
ATOM 748 O O . PHE A 1 90 ? 4.067 -1.787 -12.552 1.00 94.12 90 PHE A O 1
ATOM 755 N N . ALA A 1 91 ? 2.585 -0.107 -12.532 1.00 94.44 91 ALA A N 1
ATOM 756 C CA . ALA A 1 91 ? 1.421 -0.939 -12.824 1.00 94.44 91 ALA A CA 1
ATOM 757 C C . ALA A 1 91 ? 1.542 -1.633 -14.191 1.00 94.44 91 ALA A C 1
ATOM 759 O O . ALA A 1 91 ? 1.279 -2.834 -14.291 1.00 94.44 91 ALA A O 1
ATOM 760 N N . GLN A 1 92 ? 2.039 -0.934 -15.218 1.00 96.25 92 GLN A N 1
ATOM 761 C CA . GLN A 1 92 ? 2.325 -1.537 -16.525 1.00 96.25 92 GLN A CA 1
ATOM 762 C C . GLN A 1 92 ? 3.380 -2.648 -16.428 1.00 96.25 92 GLN A C 1
ATOM 764 O O . GLN A 1 92 ? 3.224 -3.697 -17.058 1.00 96.25 92 GLN A O 1
ATOM 769 N N . LEU A 1 93 ? 4.429 -2.468 -15.614 1.00 93.38 93 LEU A N 1
ATOM 770 C CA . LEU A 1 93 ? 5.421 -3.524 -15.373 1.00 93.38 93 LEU A CA 1
ATOM 771 C C . LEU A 1 93 ? 4.798 -4.760 -14.708 1.00 93.38 93 LEU A C 1
ATOM 773 O O . LEU A 1 93 ? 5.211 -5.880 -15.012 1.00 93.38 93 LEU A O 1
ATOM 777 N N . ILE A 1 94 ? 3.815 -4.587 -13.817 1.00 93.50 94 ILE A N 1
ATOM 778 C CA . ILE A 1 94 ? 3.078 -5.713 -13.224 1.00 93.50 94 ILE A CA 1
ATOM 779 C C . ILE A 1 94 ? 2.226 -6.411 -14.286 1.00 93.50 94 ILE A C 1
ATOM 781 O O . ILE A 1 94 ? 2.323 -7.630 -14.428 1.00 93.50 94 ILE A O 1
ATOM 785 N N . GLN A 1 95 ? 1.433 -5.658 -15.053 1.00 93.50 95 GLN A N 1
ATOM 786 C CA . GLN A 1 95 ? 0.541 -6.199 -16.087 1.00 93.50 95 GLN A CA 1
ATOM 787 C C . GLN A 1 95 ? 1.305 -7.002 -17.148 1.00 93.50 95 GLN A C 1
ATOM 789 O O . GLN A 1 95 ? 0.853 -8.061 -17.579 1.00 93.50 95 GLN A O 1
ATOM 794 N N . ARG A 1 96 ? 2.500 -6.536 -17.527 1.00 94.75 96 ARG A N 1
ATOM 795 C CA . ARG A 1 96 ? 3.385 -7.220 -18.484 1.00 94.75 96 ARG A CA 1
ATOM 796 C C . ARG A 1 96 ? 4.243 -8.321 -17.860 1.00 94.75 96 ARG A C 1
ATOM 798 O O . ARG A 1 96 ? 5.060 -8.909 -18.556 1.00 94.75 96 ARG A O 1
ATOM 805 N N . GLN A 1 97 ? 4.103 -8.584 -16.560 1.00 90.75 97 GLN A N 1
ATOM 806 C CA . GLN A 1 97 ? 4.930 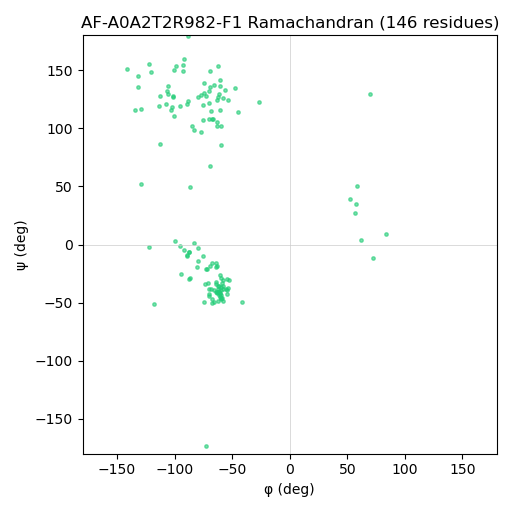-9.519 -15.781 1.00 90.75 97 GLN A CA 1
ATOM 807 C C . GLN A 1 97 ? 6.429 -9.148 -15.707 1.00 90.75 97 GLN A C 1
ATOM 809 O O . GLN A 1 97 ? 7.215 -9.839 -15.055 1.00 90.75 97 GLN A O 1
ATOM 814 N N . GLU A 1 98 ? 6.829 -8.001 -16.261 1.00 90.56 98 GLU A N 1
ATOM 815 C CA . GLU A 1 98 ? 8.206 -7.498 -16.254 1.00 90.56 98 GLU A CA 1
ATOM 816 C C . GLU A 1 98 ? 8.712 -7.187 -14.842 1.00 90.56 98 GLU A C 1
ATOM 818 O O . GLU A 1 98 ? 9.897 -7.373 -14.560 1.00 90.56 98 GLU A O 1
ATOM 823 N N . ALA A 1 99 ? 7.826 -6.755 -13.936 1.00 88.88 99 ALA A N 1
ATOM 824 C CA . ALA A 1 99 ? 8.184 -6.527 -12.538 1.00 88.88 99 ALA A CA 1
ATOM 825 C C . ALA A 1 99 ? 8.702 -7.822 -11.886 1.00 88.88 99 ALA A C 1
ATOM 827 O O . ALA A 1 99 ? 9.743 -7.828 -11.234 1.00 88.88 99 ALA A O 1
ATOM 828 N N . ARG A 1 100 ? 8.040 -8.955 -12.145 1.00 86.81 100 ARG A N 1
ATOM 829 C CA . ARG A 1 100 ? 8.471 -10.280 -11.674 1.00 86.81 100 ARG A CA 1
ATOM 830 C C . ARG A 1 100 ? 9.739 -10.756 -12.383 1.00 86.81 100 ARG A C 1
ATOM 832 O O . ARG A 1 100 ? 10.591 -11.408 -11.773 1.00 86.81 100 ARG A O 1
ATOM 839 N N . ASP A 1 101 ? 9.865 -10.478 -13.674 1.00 85.75 101 ASP A N 1
ATOM 840 C CA . ASP A 1 101 ? 11.014 -10.922 -14.465 1.00 85.75 101 ASP A CA 1
ATOM 841 C C . ASP A 1 101 ? 12.304 -10.198 -14.135 1.00 85.75 101 ASP A C 1
ATOM 843 O O . ASP A 1 101 ? 13.377 -10.805 -14.123 1.00 85.75 101 ASP A O 1
ATOM 847 N N . ARG A 1 102 ? 12.190 -8.929 -13.764 1.00 83.19 102 ARG A N 1
ATOM 848 C CA . ARG A 1 102 ? 13.326 -8.085 -13.407 1.00 83.19 102 ARG A CA 1
ATOM 849 C C . ARG A 1 102 ? 13.531 -7.953 -11.900 1.00 83.19 102 ARG A C 1
ATOM 851 O O . ARG A 1 102 ? 14.457 -7.261 -11.486 1.00 83.19 102 ARG A O 1
ATOM 858 N N . ASP A 1 103 ? 12.721 -8.649 -11.101 1.00 84.94 103 ASP A N 1
ATOM 859 C CA . ASP A 1 103 ? 12.780 -8.637 -9.637 1.00 84.94 103 ASP A CA 1
ATOM 860 C C . ASP A 1 103 ? 12.602 -7.215 -9.064 1.00 84.94 103 ASP A C 1
ATOM 862 O O . ASP A 1 103 ? 13.415 -6.706 -8.288 1.00 84.94 103 ASP A O 1
ATOM 866 N N . ILE A 1 104 ? 11.539 -6.552 -9.531 1.00 85.69 104 ILE A N 1
ATOM 867 C CA . ILE A 1 104 ? 11.146 -5.184 -9.194 1.00 85.69 104 ILE A CA 1
ATOM 868 C C . ILE A 1 104 ? 9.939 -5.205 -8.253 1.00 85.69 104 ILE A C 1
ATOM 870 O O . ILE A 1 104 ? 8.915 -5.820 -8.546 1.00 85.69 104 ILE A O 1
ATOM 874 N N . TYR A 1 105 ? 10.047 -4.475 -7.147 1.00 86.94 105 TYR A N 1
ATOM 875 C CA . TYR A 1 105 ? 9.037 -4.392 -6.094 1.00 86.94 105 TYR A CA 1
ATOM 876 C C . TYR A 1 105 ? 8.772 -2.936 -5.737 1.00 86.94 105 TYR A C 1
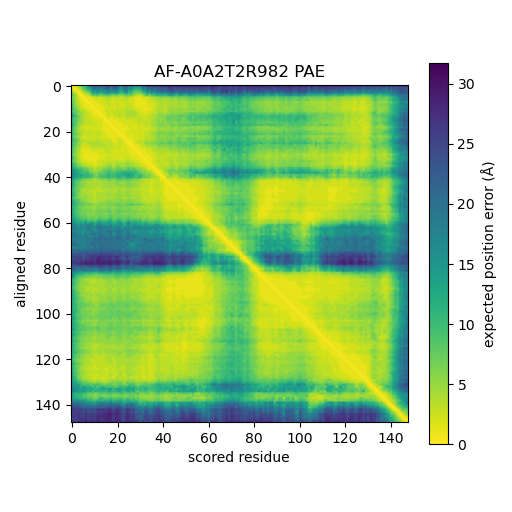ATOM 878 O O . TYR A 1 105 ? 9.709 -2.136 -5.673 1.00 86.94 105 TYR A O 1
ATOM 886 N N . LEU A 1 106 ? 7.524 -2.605 -5.408 1.00 87.50 106 LEU A N 1
ATOM 887 C CA . LEU A 1 106 ? 7.211 -1.318 -4.794 1.00 87.50 106 LEU A CA 1
ATOM 888 C C . LEU A 1 106 ? 7.913 -1.236 -3.432 1.00 87.50 106 LEU A C 1
ATOM 890 O O . LEU A 1 106 ? 7.746 -2.110 -2.577 1.00 87.50 106 LEU A O 1
ATOM 894 N N . ALA A 1 107 ? 8.713 -0.195 -3.222 1.00 84.94 107 ALA A N 1
ATOM 895 C CA . ALA A 1 107 ? 9.289 0.084 -1.916 1.00 84.94 107 ALA A CA 1
ATOM 896 C C . ALA A 1 107 ? 8.204 0.621 -0.962 1.00 84.94 107 ALA A C 1
ATOM 898 O O . ALA A 1 107 ? 7.019 0.663 -1.276 1.00 84.94 107 ALA A O 1
ATOM 899 N N . LYS A 1 108 ? 8.602 1.050 0.239 1.00 83.25 108 LYS A N 1
ATOM 900 C CA . LYS A 1 108 ? 7.678 1.701 1.176 1.00 83.25 108 LYS A CA 1
ATOM 901 C C . LYS A 1 108 ? 7.1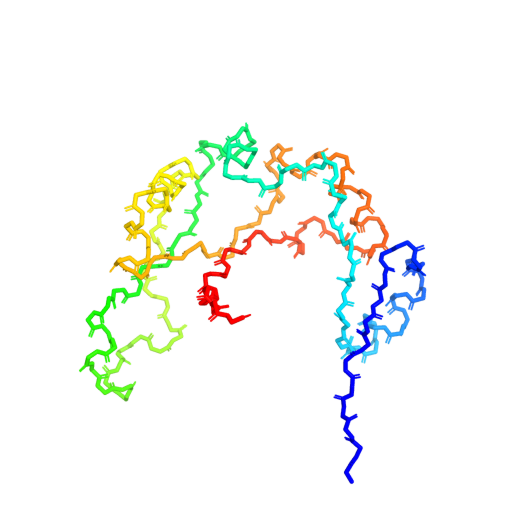67 3.014 0.564 1.00 83.25 108 LYS A C 1
ATOM 903 O O . LYS A 1 108 ? 7.890 4.005 0.609 1.00 83.25 108 LYS A O 1
ATOM 908 N N . PHE A 1 109 ? 5.941 3.017 0.045 1.00 84.62 109 PHE A N 1
ATOM 909 C CA . PHE A 1 109 ? 5.290 4.201 -0.513 1.00 84.62 109 PHE A CA 1
ATOM 910 C C . PHE A 1 109 ? 4.300 4.781 0.513 1.00 84.62 109 PHE A C 1
ATOM 912 O O . PHE A 1 109 ? 3.316 4.116 0.850 1.00 84.62 109 PHE A O 1
ATOM 919 N N . PRO A 1 110 ? 4.570 5.963 1.097 1.00 83.81 110 PRO A N 1
ATOM 920 C CA . PRO A 1 110 ? 3.652 6.583 2.046 1.00 83.81 110 PRO A CA 1
ATOM 921 C C . PRO A 1 110 ? 2.390 7.061 1.324 1.00 83.81 110 PRO A C 1
ATOM 923 O O . PRO A 1 110 ? 2.483 7.702 0.285 1.00 83.81 110 PRO A O 1
ATOM 926 N N . LEU A 1 111 ? 1.213 6.804 1.900 1.00 86.50 111 LEU A N 1
ATOM 927 C CA . LEU A 1 111 ? -0.043 7.300 1.320 1.00 86.50 111 LEU A CA 1
ATOM 928 C C . LEU A 1 111 ? -0.319 8.769 1.663 1.00 86.50 111 LEU A C 1
ATOM 930 O O . LEU A 1 111 ? -1.116 9.420 0.990 1.00 86.50 111 LEU A O 1
ATOM 934 N N . LYS A 1 112 ? 0.327 9.312 2.702 1.00 86.00 112 LYS A N 1
ATOM 935 C CA . LYS A 1 112 ? 0.135 10.702 3.137 1.00 86.00 112 LYS A CA 1
ATOM 936 C C . LYS A 1 112 ? 0.351 11.678 1.968 1.00 86.00 112 LYS A C 1
ATOM 938 O O . LYS A 1 112 ? 1.435 11.707 1.397 1.00 86.00 112 LYS A O 1
ATOM 943 N N . GLY A 1 113 ? -0.651 12.514 1.688 1.00 85.94 113 GLY A N 1
ATOM 944 C CA . GLY A 1 113 ? -0.603 13.520 0.617 1.00 85.94 113 GLY A CA 1
ATOM 945 C C . GLY A 1 113 ? -0.956 12.991 -0.778 1.00 85.94 113 GLY A C 1
ATOM 946 O O . GLY A 1 113 ? -0.765 13.703 -1.761 1.00 85.94 113 GLY A O 1
ATOM 947 N N . THR A 1 114 ? -1.448 11.753 -0.872 1.00 90.31 114 THR A N 1
ATOM 948 C CA . THR A 1 114 ? -2.029 11.192 -2.101 1.00 90.31 114 THR A CA 1
ATOM 949 C C . THR A 1 114 ? -3.561 11.276 -2.054 1.00 90.31 114 THR A C 1
ATOM 951 O O . THR A 1 114 ? -4.115 11.197 -0.956 1.00 90.31 114 THR A O 1
ATOM 954 N N . PRO A 1 115 ? -4.268 11.338 -3.200 1.00 92.44 115 PRO A N 1
ATOM 955 C CA . PRO A 1 115 ? -5.729 11.279 -3.250 1.00 92.44 115 PRO A CA 1
ATOM 956 C C . PRO A 1 115 ? -6.277 9.998 -2.619 1.00 92.44 115 PRO A C 1
ATOM 958 O O . PRO A 1 115 ? -7.342 9.998 -2.010 1.00 92.44 115 PRO A O 1
ATOM 961 N N . LEU A 1 116 ? -5.514 8.902 -2.698 1.00 90.38 116 LEU A N 1
ATOM 962 C CA . LEU A 1 116 ? -5.898 7.638 -2.082 1.00 90.38 116 LEU A CA 1
ATOM 963 C C . LEU A 1 116 ? -6.032 7.757 -0.557 1.00 90.38 116 LEU A C 1
ATOM 965 O O . LEU A 1 116 ? -6.919 7.135 0.017 1.00 90.38 116 LEU A O 1
ATOM 969 N N . ALA A 1 117 ? -5.195 8.563 0.107 1.00 88.25 117 ALA A N 1
ATOM 970 C CA . ALA A 1 117 ? -5.283 8.768 1.556 1.00 88.25 117 ALA A CA 1
ATOM 971 C C . ALA A 1 117 ? -6.583 9.443 2.007 1.00 88.25 117 ALA A C 1
ATOM 973 O O . ALA A 1 117 ? -6.935 9.335 3.178 1.00 88.25 117 ALA A O 1
ATOM 974 N N . GLU A 1 118 ? -7.291 10.115 1.103 1.00 88.94 118 GLU A N 1
ATOM 975 C CA . GLU A 1 118 ? -8.574 10.759 1.387 1.00 88.94 118 GLU A CA 1
ATOM 976 C C . GLU A 1 118 ? -9.755 9.797 1.193 1.00 88.94 118 GLU A C 1
ATOM 978 O O . GLU A 1 118 ? -10.890 10.123 1.546 1.00 88.94 118 GLU A O 1
ATOM 983 N N . HIS A 1 119 ? -9.502 8.586 0.680 1.00 89.94 119 HIS A N 1
ATOM 984 C CA . HIS A 1 119 ? -10.543 7.602 0.429 1.00 89.94 119 HIS A CA 1
ATOM 985 C C . HIS A 1 119 ? -11.252 7.201 1.742 1.00 89.94 119 HIS A C 1
ATOM 987 O O . HIS A 1 119 ? -10.578 6.798 2.699 1.00 89.94 119 HIS A O 1
ATOM 993 N N . PRO A 1 120 ? -12.602 7.230 1.806 1.00 89.44 120 PRO A N 1
ATOM 994 C CA . PRO A 1 120 ? -13.356 7.011 3.047 1.00 89.44 120 PRO A CA 1
ATOM 995 C C . PRO A 1 120 ? -13.011 5.710 3.775 1.00 89.44 120 PRO A C 1
ATOM 997 O O . PRO A 1 120 ? -12.904 5.692 4.998 1.00 89.44 120 PRO A O 1
ATOM 1000 N N . VAL A 1 121 ? -12.767 4.637 3.018 1.00 87.00 121 VAL A N 1
ATOM 1001 C CA . VAL A 1 121 ? -12.369 3.334 3.572 1.00 87.00 121 VAL A CA 1
ATOM 1002 C C . VAL A 1 121 ? -11.049 3.421 4.341 1.00 87.00 121 VAL A C 1
ATOM 1004 O O . VAL A 1 121 ? -10.937 2.850 5.420 1.00 87.00 121 VAL A O 1
ATOM 1007 N N . LEU A 1 122 ? -10.049 4.149 3.826 1.00 86.38 122 LEU A N 1
ATOM 1008 C CA . LEU A 1 122 ? -8.782 4.292 4.544 1.00 86.38 122 LEU A CA 1
ATOM 1009 C C . LEU A 1 122 ? -8.959 5.128 5.808 1.00 86.38 122 LEU A C 1
ATOM 1011 O O . LEU A 1 122 ? -8.389 4.776 6.836 1.00 86.38 122 LEU A O 1
ATOM 1015 N N . ASN A 1 123 ? -9.782 6.176 5.761 1.00 84.44 123 ASN A N 1
ATOM 1016 C CA . ASN A 1 123 ? -10.095 6.983 6.941 1.00 84.44 123 ASN A CA 1
ATOM 1017 C C . ASN A 1 123 ? -10.775 6.160 8.046 1.00 84.44 123 ASN A C 1
ATOM 1019 O O . ASN A 1 123 ? -10.379 6.271 9.206 1.00 84.44 123 ASN A O 1
ATOM 1023 N N . ASP A 1 124 ? -11.738 5.298 7.702 1.00 85.94 124 ASP A N 1
ATOM 1024 C CA . ASP A 1 124 ? -12.372 4.395 8.674 1.00 85.94 124 ASP A CA 1
ATOM 1025 C C . ASP A 1 124 ? -11.342 3.463 9.331 1.00 85.94 124 ASP A C 1
ATOM 1027 O O . ASP A 1 124 ? -11.251 3.382 10.557 1.00 85.94 124 ASP A O 1
ATOM 1031 N N . ILE A 1 125 ? -10.476 2.844 8.522 1.00 86.06 125 ILE A N 1
ATOM 1032 C CA . ILE A 1 125 ? -9.400 1.963 9.000 1.00 86.06 125 ILE A CA 1
ATOM 1033 C C . ILE A 1 125 ? -8.440 2.702 9.940 1.00 86.06 125 ILE A C 1
ATOM 1035 O O . ILE A 1 125 ? -8.077 2.189 11.000 1.00 86.06 125 ILE A O 1
ATOM 1039 N N . ILE A 1 126 ? -8.016 3.910 9.564 1.00 85.25 126 ILE A N 1
ATOM 1040 C CA . ILE A 1 126 ? -7.105 4.751 10.351 1.00 85.25 126 ILE A CA 1
ATOM 1041 C C . ILE A 1 126 ? -7.699 5.041 11.726 1.00 85.25 126 ILE A C 1
ATOM 1043 O O . ILE A 1 126 ? -7.004 4.890 12.735 1.00 85.25 126 ILE A O 1
ATOM 1047 N N . ASN A 1 127 ? -8.979 5.409 11.764 1.00 84.88 127 ASN A N 1
ATOM 1048 C CA . ASN A 1 127 ? -9.690 5.734 12.993 1.00 84.88 127 ASN A CA 1
ATOM 1049 C C . ASN A 1 127 ? -9.876 4.496 13.882 1.00 84.88 127 ASN A C 1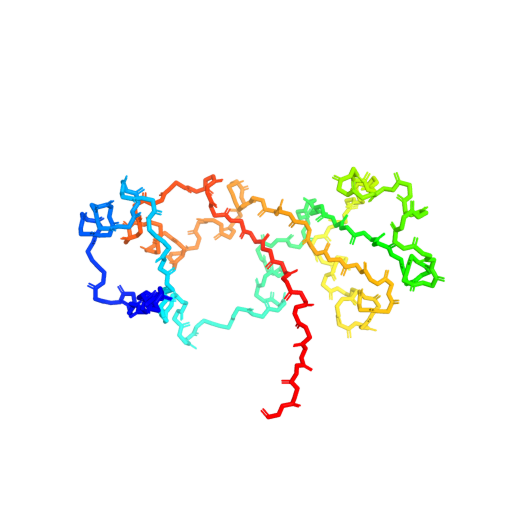
ATOM 1051 O O . ASN A 1 127 ? -9.542 4.536 15.070 1.00 84.88 127 ASN A O 1
ATOM 1055 N N . LYS A 1 128 ? -10.322 3.368 13.310 1.00 83.31 128 LYS A N 1
ATOM 1056 C CA . LYS A 1 128 ? -10.493 2.098 14.038 1.00 83.31 128 LYS A CA 1
ATOM 1057 C C . LYS A 1 128 ? -9.180 1.599 14.647 1.00 83.31 128 LYS A C 1
ATOM 1059 O O . LYS A 1 128 ? -9.162 1.134 15.782 1.00 83.31 128 LYS A O 1
ATOM 1064 N N . LEU A 1 129 ? -8.063 1.746 13.931 1.00 84.38 129 LEU A N 1
ATOM 1065 C CA . LEU A 1 129 ? -6.744 1.303 14.400 1.00 84.38 129 LEU A CA 1
ATOM 1066 C C . LEU A 1 129 ? -5.992 2.354 15.234 1.00 84.38 129 LEU A C 1
ATOM 1068 O O . LEU A 1 129 ? -4.912 2.064 15.759 1.00 84.38 129 LEU A O 1
ATOM 1072 N N . GLY A 1 130 ? -6.514 3.580 15.339 1.00 82.62 130 GLY A N 1
ATOM 1073 C CA . GLY A 1 130 ? -5.837 4.691 16.013 1.00 82.62 130 GLY A CA 1
ATOM 1074 C C . GLY A 1 130 ? -4.463 4.997 15.406 1.00 82.62 130 GLY A C 1
ATOM 1075 O O . GLY A 1 130 ? -3.505 5.296 16.129 1.00 82.62 130 GLY A O 1
ATOM 1076 N N . LEU A 1 131 ? -4.328 4.842 14.086 1.00 79.25 131 LEU A N 1
ATOM 1077 C CA . LEU A 1 131 ? -3.080 5.068 13.358 1.00 79.25 131 LEU A CA 1
ATOM 1078 C C . LEU A 1 131 ? -3.007 6.508 12.846 1.00 79.25 131 LEU A C 1
ATOM 1080 O O . LEU A 1 131 ? -4.008 7.192 12.696 1.00 79.25 131 LEU A O 1
ATOM 1084 N N . GLY A 1 132 ? -1.797 6.979 12.552 1.00 70.38 132 GLY A N 1
ATOM 1085 C CA . GLY A 1 132 ? -1.616 8.183 11.741 1.00 70.38 132 GLY A CA 1
ATOM 1086 C C . GLY A 1 132 ? -1.453 7.815 10.268 1.00 70.38 132 GLY A C 1
ATOM 1087 O O . GLY A 1 132 ? -0.846 6.790 9.959 1.00 70.38 132 GLY A O 1
ATOM 1088 N N . LEU A 1 133 ? -1.879 8.685 9.347 1.00 62.38 133 LEU A N 1
ATOM 1089 C CA . LEU A 1 133 ? -1.672 8.513 7.896 1.00 62.38 133 LEU A CA 1
ATOM 1090 C C . LEU A 1 133 ? -0.204 8.257 7.507 1.00 62.38 133 LEU A C 1
ATOM 1092 O O . LEU A 1 133 ? 0.075 7.538 6.554 1.00 62.38 133 LEU A O 1
ATOM 1096 N N . ALA A 1 134 ? 0.750 8.802 8.268 1.00 58.72 134 ALA A N 1
ATOM 1097 C CA . ALA A 1 134 ? 2.184 8.575 8.062 1.00 58.72 134 ALA A CA 1
ATOM 1098 C C . ALA A 1 134 ? 2.639 7.129 8.363 1.00 58.72 134 ALA A C 1
ATOM 1100 O O . ALA A 1 134 ? 3.745 6.731 7.987 1.00 58.72 134 ALA A O 1
ATOM 1101 N N . VAL A 1 135 ? 1.808 6.353 9.063 1.00 64.19 135 VAL A N 1
ATOM 1102 C CA . VAL A 1 135 ? 2.071 4.956 9.425 1.00 64.19 135 VAL A CA 1
ATOM 1103 C C . VAL A 1 135 ? 1.614 4.009 8.314 1.00 64.19 135 VAL A C 1
ATOM 1105 O O . VAL A 1 135 ? 2.246 2.970 8.114 1.00 64.19 135 VAL A O 1
ATOM 1108 N N . ILE A 1 136 ? 0.582 4.385 7.549 1.00 69.88 136 ILE A N 1
ATOM 1109 C CA . ILE A 1 136 ? 0.072 3.569 6.445 1.00 69.88 136 ILE A CA 1
ATOM 1110 C C . ILE A 1 136 ? 0.961 3.737 5.217 1.00 69.88 136 ILE A C 1
ATOM 1112 O O . ILE A 1 136 ? 1.252 4.839 4.747 1.00 69.88 136 ILE A O 1
ATOM 1116 N N . ARG A 1 137 ? 1.410 2.597 4.700 1.00 77.31 137 ARG A N 1
ATOM 1117 C CA . ARG A 1 137 ? 2.271 2.514 3.529 1.00 77.31 137 ARG A CA 1
ATOM 1118 C C . ARG A 1 137 ? 1.691 1.487 2.584 1.00 77.31 137 ARG A C 1
ATOM 1120 O O . ARG A 1 137 ? 1.358 0.385 3.017 1.00 77.31 137 ARG A O 1
ATOM 1127 N N . LEU A 1 138 ? 1.648 1.830 1.305 1.00 70.44 138 LEU A N 1
ATOM 1128 C CA . LEU A 1 138 ? 1.480 0.824 0.279 1.00 70.44 138 LEU A CA 1
ATOM 1129 C C . LEU A 1 138 ? 2.79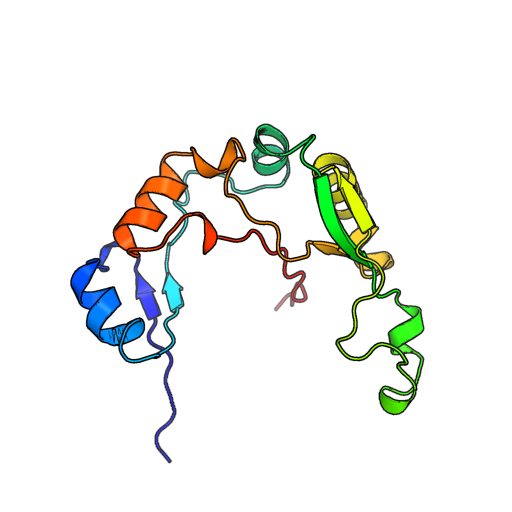6 0.052 0.177 1.00 70.44 138 LEU A C 1
ATOM 1131 O O . LEU A 1 138 ? 3.881 0.632 0.067 1.00 70.44 138 LEU A O 1
ATOM 1135 N N . ALA A 1 139 ? 2.692 -1.264 0.262 1.00 65.44 139 ALA A N 1
ATOM 1136 C CA . ALA A 1 139 ? 3.785 -2.173 -0.007 1.00 65.44 139 ALA A CA 1
ATOM 1137 C C . ALA A 1 139 ? 3.225 -3.288 -0.880 1.00 65.44 139 ALA A C 1
ATOM 1139 O O . ALA A 1 139 ? 2.351 -4.040 -0.452 1.00 65.44 139 ALA A O 1
ATOM 1140 N N . CYS A 1 140 ? 3.726 -3.392 -2.106 1.00 57.19 140 CYS A N 1
ATOM 1141 C CA . CYS A 1 140 ? 3.478 -4.572 -2.913 1.00 57.19 140 CYS A CA 1
ATOM 1142 C C . CYS A 1 140 ? 4.501 -5.613 -2.475 1.00 57.19 140 CYS A C 1
ATOM 1144 O O . CYS A 1 140 ? 5.669 -5.561 -2.862 1.00 57.19 140 CYS A O 1
ATOM 1146 N N . ILE A 1 141 ? 4.078 -6.529 -1.610 1.00 47.56 141 ILE A N 1
ATOM 1147 C CA . ILE A 1 141 ? 4.853 -7.738 -1.402 1.00 47.56 141 ILE A CA 1
ATOM 1148 C C . ILE A 1 141 ? 4.402 -8.681 -2.509 1.00 47.56 141 ILE A C 1
ATOM 1150 O O . ILE A 1 141 ? 3.345 -9.295 -2.408 1.00 47.56 141 ILE A O 1
ATOM 1154 N N . THR A 1 142 ? 5.191 -8.823 -3.570 1.00 37.38 142 THR A N 1
ATOM 1155 C CA . THR A 1 142 ? 5.118 -10.012 -4.427 1.00 37.38 142 THR A CA 1
ATOM 1156 C C . THR A 1 142 ? 5.663 -11.187 -3.609 1.00 37.38 142 THR A C 1
ATOM 1158 O O . THR A 1 142 ? 6.733 -11.739 -3.854 1.00 37.38 142 THR A O 1
ATOM 1161 N N . ILE A 1 143 ? 4.921 -11.556 -2.560 1.00 30.02 143 ILE A N 1
ATOM 1162 C CA . ILE A 1 143 ? 4.988 -12.894 -1.993 1.00 30.02 143 ILE A CA 1
ATOM 1163 C C . ILE A 1 143 ? 4.521 -13.778 -3.132 1.00 30.02 143 ILE A C 1
ATOM 1165 O O . ILE A 1 143 ? 3.497 -13.498 -3.751 1.00 30.02 143 ILE A O 1
ATOM 1169 N N . ARG A 1 144 ? 5.334 -14.785 -3.452 1.00 27.53 144 ARG A N 1
ATOM 1170 C CA . ARG A 1 144 ? 5.000 -15.872 -4.369 1.00 27.53 144 ARG A CA 1
ATOM 1171 C C . ARG A 1 144 ? 3.486 -16.094 -4.391 1.00 27.53 144 ARG A C 1
ATOM 1173 O O . ARG A 1 144 ? 2.913 -16.403 -3.348 1.00 27.53 144 ARG A O 1
ATOM 1180 N N . TRP A 1 145 ? 2.876 -16.000 -5.569 1.00 25.62 145 TRP A N 1
ATOM 1181 C CA . TRP A 1 145 ? 1.649 -16.734 -5.847 1.00 25.62 145 TRP A CA 1
ATOM 1182 C C . TRP A 1 145 ? 2.003 -18.215 -5.676 1.00 25.62 145 TRP A C 1
ATOM 1184 O O . TRP A 1 145 ? 2.472 -18.870 -6.604 1.00 25.62 145 TRP A O 1
ATOM 1194 N N . ILE A 1 146 ? 1.937 -18.704 -4.439 1.00 21.20 146 ILE A N 1
ATOM 1195 C CA . ILE A 1 146 ? 1.924 -20.128 -4.153 1.00 21.20 146 ILE A CA 1
ATOM 1196 C C . ILE A 1 146 ? 0.499 -20.533 -4.484 1.00 21.20 146 ILE A C 1
ATOM 1198 O O . ILE A 1 146 ? -0.420 -20.313 -3.704 1.00 21.20 146 ILE A O 1
ATOM 1202 N N . VAL A 1 147 ? 0.338 -21.038 -5.702 1.00 22.00 147 VAL A N 1
ATOM 1203 C CA . VAL A 1 147 ? -0.775 -21.907 -6.054 1.00 22.00 147 VAL A CA 1
ATOM 1204 C C . VAL A 1 147 ? -0.569 -23.192 -5.256 1.00 22.00 147 VAL A C 1
ATOM 1206 O O . VAL A 1 147 ? 0.376 -23.925 -5.546 1.00 22.00 147 VAL A O 1
ATOM 1209 N N . TYR A 1 148 ? -1.406 -23.404 -4.243 1.00 28.09 148 TYR A N 1
ATOM 1210 C CA . TYR A 1 148 ? -1.914 -24.706 -3.811 1.00 28.09 148 TYR A CA 1
ATOM 1211 C C . TYR A 1 148 ? -3.329 -24.503 -3.284 1.00 28.09 148 TYR A C 1
ATOM 1213 O O . TYR A 1 148 ? -3.511 -23.566 -2.474 1.00 28.09 148 TYR A O 1
#

Secondary structure (DSSP, 8-state):
----PPPEEEGGG--HHHHIIIIITTT---EEES-S-TTS--SHHHHHHHHTTSEEEEEE--GGGGGS-GGG-TTSSSPP--EEEEHHHHHHHHHTTHHHHTTEEE--EE-TTSGGGG-HHHHHHHHHHT--TTT-EE----------

Sequence (148 aa):
MSTLTIPRIPIESLKTQDFFEQHRSANQPAIILDLLPQQTSWDLDFLCHYLADYPTPVRAYGRQRYQQDKRQWQEIGRGMEPKTLSFSEFAQLIQRQEARDRDIYLAKFPLKGTPLAEHPVLNDIINKLGLGLAVIRLACITIRWIVY